Protein AF-A0A2A5S215-F1 (afdb_monomer_lite)

Structure (mmCIF, N/CA/C/O backbone):
data_AF-A0A2A5S215-F1
#
_entry.id   AF-A0A2A5S215-F1
#
loop_
_atom_site.group_PDB
_atom_site.id
_atom_site.type_symbol
_atom_site.label_atom_id
_atom_site.label_alt_id
_atom_site.label_comp_id
_atom_site.label_asym_id
_atom_site.label_entity_id
_atom_site.label_seq_id
_atom_site.pdbx_PDB_ins_code
_atom_site.Cartn_x
_atom_site.Cartn_y
_atom_site.Cartn_z
_atom_site.occupancy
_atom_site.B_iso_or_equiv
_atom_site.auth_seq_id
_atom_site.auth_comp_id
_atom_site.auth_asym_id
_atom_site.auth_atom_id
_atom_site.pdbx_PDB_model_num
ATOM 1 N N . MET A 1 1 ? -14.824 13.005 -10.017 1.00 41.88 1 MET A N 1
ATOM 2 C CA . MET A 1 1 ? -14.964 12.741 -8.569 1.00 41.88 1 MET A CA 1
ATOM 3 C C . MET A 1 1 ? -14.464 11.327 -8.332 1.00 41.88 1 MET A C 1
ATOM 5 O O . MET A 1 1 ? -14.888 10.462 -9.084 1.00 41.88 1 MET A O 1
ATOM 9 N N . SER A 1 2 ? -13.507 11.092 -7.423 1.00 54.88 2 SER A N 1
ATOM 10 C CA . SER A 1 2 ? -13.061 9.715 -7.153 1.00 54.88 2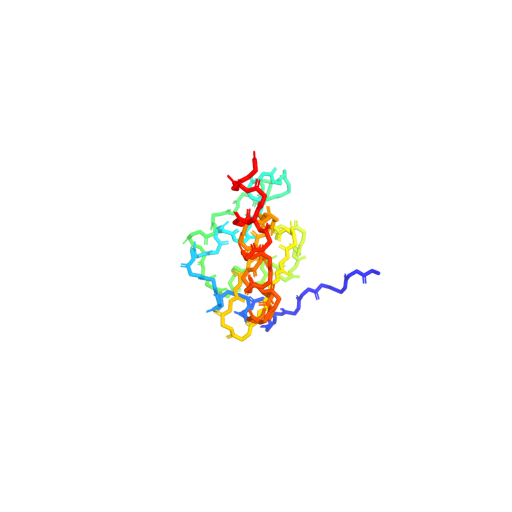 SER A CA 1
ATOM 11 C C . SER A 1 2 ? -14.121 9.022 -6.311 1.00 54.88 2 SER A C 1
ATOM 13 O O . SER A 1 2 ? -14.440 9.515 -5.228 1.00 54.88 2 SER A O 1
ATOM 15 N N . SER A 1 3 ? -14.661 7.915 -6.807 1.00 65.50 3 SER A N 1
ATOM 16 C CA . SER A 1 3 ? -15.531 7.047 -6.022 1.00 65.50 3 SER A CA 1
ATOM 17 C C . SER A 1 3 ? -14.802 6.607 -4.743 1.00 65.50 3 SER A C 1
ATOM 19 O O . SER A 1 3 ? -13.591 6.369 -4.800 1.00 65.50 3 SER A O 1
ATOM 21 N N . PRO A 1 4 ? -15.480 6.555 -3.586 1.00 73.12 4 PRO A N 1
ATOM 22 C CA . PRO A 1 4 ? -14.900 5.962 -2.387 1.00 73.12 4 PRO A CA 1
ATOM 23 C C . PRO A 1 4 ? -14.556 4.491 -2.655 1.00 73.12 4 PRO A C 1
ATOM 25 O O . PRO A 1 4 ? -15.284 3.812 -3.378 1.00 73.12 4 PRO A O 1
ATOM 28 N N . LEU A 1 5 ? -13.435 4.027 -2.097 1.00 81.75 5 LEU A N 1
ATOM 29 C CA . LEU A 1 5 ? -13.002 2.637 -2.233 1.00 81.75 5 LEU A CA 1
ATOM 30 C C . LEU A 1 5 ? -14.006 1.721 -1.532 1.00 81.75 5 LEU A C 1
ATOM 32 O O . LEU A 1 5 ? -14.366 1.946 -0.370 1.00 81.75 5 LEU A O 1
ATOM 36 N N . SER A 1 6 ? -14.430 0.678 -2.234 1.00 88.50 6 SER A N 1
ATOM 37 C CA . SER A 1 6 ? -15.218 -0.400 -1.648 1.00 88.50 6 SER A CA 1
ATOM 38 C C . SER A 1 6 ? -14.404 -1.151 -0.593 1.00 88.50 6 SER A C 1
ATOM 40 O O . SER A 1 6 ? -13.172 -1.169 -0.613 1.00 88.50 6 SER A O 1
ATOM 42 N N . THR A 1 7 ? -15.091 -1.813 0.335 1.00 89.19 7 THR A N 1
ATOM 43 C CA . THR A 1 7 ? -14.433 -2.649 1.347 1.00 89.19 7 THR A CA 1
ATOM 44 C C . THR A 1 7 ? -13.580 -3.750 0.726 1.00 89.19 7 THR A C 1
ATOM 46 O O . THR A 1 7 ? -12.553 -4.112 1.293 1.00 89.19 7 THR A O 1
ATOM 49 N N . ASP A 1 8 ? -13.988 -4.266 -0.433 1.00 89.69 8 ASP A N 1
ATOM 50 C CA . ASP A 1 8 ? -13.282 -5.342 -1.125 1.00 89.69 8 ASP A CA 1
ATOM 51 C C . ASP A 1 8 ? -12.004 -4.831 -1.796 1.00 89.69 8 ASP A C 1
ATOM 53 O O . ASP A 1 8 ? -10.967 -5.480 -1.700 1.00 89.69 8 ASP A O 1
ATOM 57 N N . GLU A 1 9 ? -12.025 -3.625 -2.373 1.00 88.69 9 GLU A N 1
ATOM 58 C CA . GLU A 1 9 ? -10.809 -2.976 -2.882 1.00 8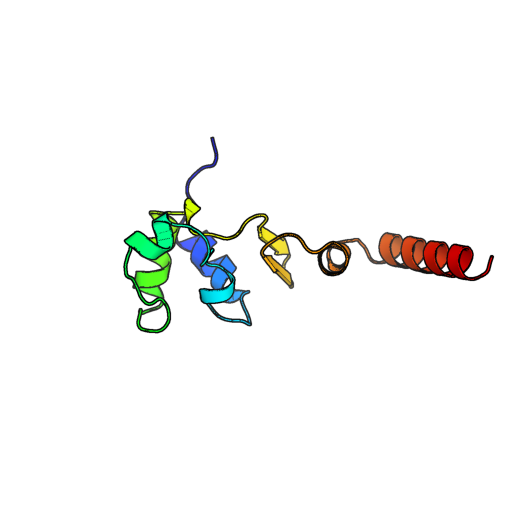8.69 9 GLU A CA 1
ATOM 59 C C . GLU A 1 9 ? -9.819 -2.669 -1.756 1.00 88.69 9 GLU A C 1
ATOM 61 O O . GLU A 1 9 ? -8.622 -2.902 -1.906 1.00 88.69 9 GLU A O 1
ATOM 66 N N . VAL A 1 10 ? -10.301 -2.182 -0.607 1.00 89.69 10 VAL A N 1
ATOM 67 C CA . VAL A 1 10 ? -9.435 -1.916 0.552 1.00 89.69 10 VAL A CA 1
ATOM 68 C C . VAL A 1 10 ? -8.803 -3.209 1.062 1.00 89.69 10 VAL A C 1
ATOM 70 O O . VAL A 1 10 ? -7.597 -3.238 1.295 1.00 89.69 10 VAL A O 1
ATOM 73 N N . LYS A 1 11 ? -9.583 -4.288 1.194 1.00 89.50 11 LYS A N 1
ATOM 74 C CA . LYS A 1 11 ? -9.048 -5.607 1.558 1.00 89.50 11 LYS A CA 1
ATOM 75 C C . LYS A 1 11 ? -8.003 -6.076 0.555 1.00 89.50 11 LYS A C 1
ATOM 77 O O . LYS A 1 11 ? -6.932 -6.492 0.972 1.00 89.50 11 LYS A O 1
ATOM 82 N N . HIS A 1 12 ? -8.276 -5.935 -0.739 1.00 89.31 12 HIS A N 1
ATOM 83 C CA . HIS A 1 12 ? -7.344 -6.343 -1.782 1.00 89.31 12 HIS A CA 1
ATOM 84 C C . HIS A 1 12 ? -6.012 -5.582 -1.718 1.00 89.31 12 HIS A C 1
ATOM 86 O O . HIS A 1 12 ? -4.949 -6.170 -1.894 1.00 89.31 12 HIS A O 1
ATOM 92 N N . ILE A 1 13 ? -6.050 -4.281 -1.419 1.00 89.62 13 ILE A N 1
ATOM 93 C CA . ILE A 1 13 ? -4.835 -3.487 -1.203 1.00 89.62 13 ILE A CA 1
ATOM 94 C C . ILE A 1 13 ? -4.084 -3.985 0.039 1.00 89.62 13 ILE A C 1
ATOM 96 O O . ILE A 1 13 ? -2.871 -4.168 -0.015 1.00 89.62 13 ILE A O 1
ATOM 100 N N . LEU A 1 14 ? -4.789 -4.233 1.146 1.00 87.25 14 LEU A N 1
ATOM 101 C CA . LEU A 1 14 ? -4.180 -4.706 2.393 1.00 87.25 14 LEU A CA 1
ATOM 102 C C . LEU A 1 14 ? -3.569 -6.107 2.260 1.00 87.25 14 LEU A C 1
ATOM 104 O O . LEU A 1 14 ? -2.511 -6.354 2.824 1.00 87.25 14 LEU A O 1
ATOM 108 N N . GLU A 1 15 ? -4.174 -6.999 1.474 1.00 87.44 15 GLU A N 1
ATOM 109 C CA . GLU A 1 15 ? -3.622 -8.326 1.154 1.00 87.44 15 GLU A CA 1
ATO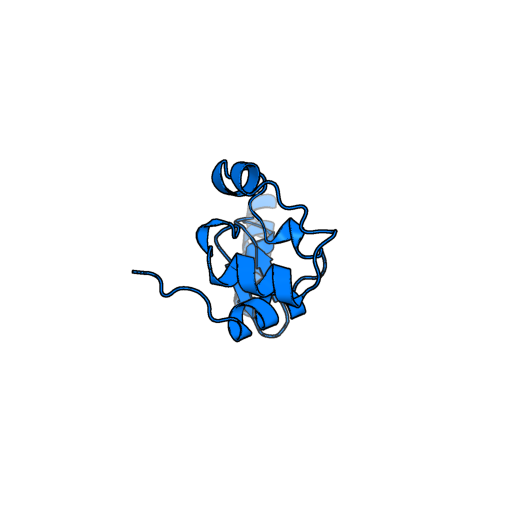M 110 C C . GLU A 1 15 ? -2.264 -8.260 0.442 1.00 87.44 15 GLU A C 1
ATOM 112 O O . GLU A 1 15 ? -1.489 -9.212 0.500 1.00 87.44 15 GLU A O 1
ATOM 117 N N . LYS A 1 16 ? -1.985 -7.156 -0.258 1.00 86.81 16 LYS A N 1
ATOM 118 C CA . LYS A 1 16 ? -0.733 -6.922 -0.991 1.00 86.81 16 LYS A CA 1
ATOM 119 C C . LYS A 1 16 ? 0.260 -6.062 -0.210 1.00 86.81 16 LYS A C 1
ATOM 121 O O . LYS A 1 16 ? 1.305 -5.706 -0.746 1.00 86.81 16 LYS A O 1
ATOM 126 N N . CYS A 1 17 ? -0.089 -5.680 1.011 1.00 85.38 17 CYS A N 1
ATOM 127 C CA . CYS A 1 17 ? 0.688 -4.768 1.824 1.00 85.38 17 CYS A CA 1
ATOM 128 C C . CYS A 1 17 ? 1.586 -5.552 2.783 1.00 85.38 17 CYS A C 1
ATOM 130 O O . CYS A 1 17 ? 1.125 -6.024 3.820 1.00 85.38 17 CYS A O 1
ATOM 132 N N . ASP A 1 18 ? 2.870 -5.665 2.449 1.00 78.81 18 ASP A N 1
ATOM 133 C CA . ASP A 1 18 ? 3.836 -6.411 3.265 1.00 78.81 18 ASP A CA 1
ATOM 134 C C . ASP A 1 18 ? 4.221 -5.657 4.553 1.00 78.81 18 ASP A C 1
ATOM 136 O O . ASP A 1 18 ? 4.389 -6.264 5.608 1.00 78.81 18 ASP A O 1
ATOM 140 N N . ASP A 1 19 ? 4.278 -4.322 4.494 1.00 80.81 19 ASP A N 1
ATOM 141 C CA . ASP A 1 19 ? 4.714 -3.452 5.600 1.00 80.81 19 ASP A CA 1
ATOM 142 C C . ASP A 1 19 ? 3.581 -3.096 6.585 1.00 80.81 19 ASP A C 1
ATOM 144 O O . ASP A 1 19 ? 3.684 -2.151 7.370 1.00 80.81 19 ASP A O 1
ATOM 148 N N . GLY A 1 20 ? 2.461 -3.820 6.521 1.00 81.12 20 GLY A N 1
ATOM 149 C CA . GLY A 1 20 ? 1.293 -3.573 7.361 1.00 81.12 20 GLY A CA 1
ATOM 150 C C . GLY A 1 20 ? 0.542 -2.279 7.029 1.00 81.12 20 GLY A C 1
ATOM 151 O O . GLY A 1 20 ? 0.897 -1.501 6.138 1.00 81.12 20 GLY A O 1
ATOM 152 N N . ILE A 1 21 ? -0.552 -2.049 7.752 1.00 85.69 21 ILE A N 1
ATOM 153 C CA . ILE A 1 21 ? -1.531 -1.009 7.418 1.00 85.69 21 ILE A CA 1
ATOM 154 C C . ILE A 1 21 ? -1.000 0.420 7.578 1.00 85.69 21 ILE A C 1
ATOM 156 O O . ILE A 1 21 ? -1.435 1.321 6.863 1.00 85.69 21 ILE A O 1
ATOM 160 N N . GLU A 1 22 ? -0.028 0.651 8.459 1.00 83.69 22 GLU A N 1
ATOM 161 C CA . GLU A 1 22 ? 0.535 1.985 8.688 1.00 83.69 22 GLU A CA 1
ATOM 162 C C . GLU A 1 22 ? 1.228 2.571 7.453 1.00 83.69 22 GLU A C 1
ATOM 164 O O . GLU A 1 22 ? 1.207 3.787 7.224 1.00 83.69 22 GLU A O 1
ATOM 169 N N . SER A 1 23 ? 1.834 1.708 6.633 1.00 83.81 23 SER A N 1
ATOM 170 C CA . SER A 1 23 ? 2.491 2.116 5.389 1.00 83.81 23 SER A CA 1
ATOM 171 C C . SER A 1 23 ? 1.488 2.722 4.399 1.00 83.81 23 SER A C 1
ATOM 173 O O . SER A 1 23 ? 1.807 3.674 3.680 1.00 83.81 23 SER A O 1
ATOM 175 N N . LEU A 1 24 ? 0.242 2.242 4.445 1.00 88.31 24 LEU A N 1
ATOM 176 C CA . LEU A 1 24 ? -0.872 2.684 3.623 1.00 88.31 24 LEU A CA 1
ATOM 177 C C . LEU A 1 24 ? -1.469 4.015 4.113 1.00 88.31 24 LEU A C 1
ATOM 179 O O . LEU A 1 24 ? -1.940 4.824 3.304 1.00 88.31 24 LEU A O 1
ATOM 183 N N . ILE A 1 25 ? -1.415 4.285 5.419 1.00 88.88 25 ILE A N 1
ATOM 184 C CA . ILE A 1 25 ? -1.991 5.484 6.035 1.00 88.88 25 ILE A CA 1
ATOM 185 C C . ILE A 1 25 ? -1.020 6.672 5.986 1.00 88.88 25 ILE A C 1
ATOM 187 O O . ILE A 1 25 ? 0.183 6.602 6.249 1.00 88.88 25 ILE A O 1
ATOM 191 N N . SER A 1 26 ? -1.549 7.843 5.644 1.00 86.81 26 SER A N 1
ATOM 192 C CA . SER A 1 26 ? -0.818 9.104 5.634 1.00 86.81 26 SER A CA 1
ATOM 193 C C . SER A 1 26 ? -0.708 9.684 7.050 1.00 86.81 26 SER A C 1
ATOM 195 O O . SER A 1 26 ? -1.432 10.619 7.399 1.00 86.81 26 SER A O 1
ATOM 197 N N . ASN A 1 27 ? 0.277 9.228 7.830 1.00 77.69 27 ASN A N 1
ATOM 198 C CA . ASN A 1 27 ? 0.560 9.699 9.205 1.00 77.69 27 ASN A CA 1
ATOM 199 C C . ASN A 1 27 ? 0.815 11.221 9.317 1.00 77.69 27 ASN A C 1
ATOM 201 O O . ASN A 1 27 ? 0.735 11.816 10.394 1.00 77.69 27 ASN A O 1
ATOM 205 N N . ARG A 1 28 ? 1.108 11.893 8.194 1.00 77.62 28 ARG A N 1
ATOM 206 C CA . ARG A 1 28 ? 1.275 13.357 8.117 1.00 77.62 28 ARG A CA 1
ATOM 207 C C . ARG A 1 28 ? -0.046 14.123 7.992 1.00 77.62 28 ARG A C 1
ATOM 209 O O . ARG A 1 28 ? -0.051 15.344 8.137 1.00 77.62 28 ARG A O 1
ATOM 216 N N . ASN A 1 29 ? -1.158 13.445 7.717 1.00 78.62 29 ASN A N 1
ATOM 217 C CA . ASN A 1 29 ? -2.448 14.090 7.513 1.00 78.62 29 ASN A CA 1
ATOM 218 C C . ASN A 1 29 ? -3.048 14.505 8.868 1.00 78.62 29 ASN A C 1
ATOM 220 O O . ASN A 1 29 ? -3.226 13.680 9.764 1.00 78.62 29 ASN A O 1
ATOM 224 N N . ARG A 1 30 ? -3.391 15.792 9.016 1.00 81.31 30 ARG A N 1
ATOM 225 C CA . ARG A 1 30 ? -4.033 16.325 10.230 1.00 81.31 30 ARG A CA 1
ATOM 226 C C . ARG A 1 30 ? -5.342 15.596 10.546 1.00 81.31 30 ARG A C 1
ATOM 228 O O . ARG A 1 30 ? -5.643 15.402 11.716 1.00 81.31 30 ARG A O 1
ATOM 235 N N . PHE A 1 31 ? -6.066 15.160 9.516 1.00 85.00 31 PHE A N 1
ATOM 236 C CA . PHE A 1 31 ? -7.304 14.399 9.657 1.00 85.00 31 PHE A CA 1
ATOM 237 C C . PHE A 1 31 ? -7.078 13.026 10.312 1.00 85.00 31 PHE A C 1
ATOM 239 O O . PHE A 1 31 ? -7.839 12.625 11.186 1.00 85.00 31 PHE A O 1
ATOM 246 N N . VAL A 1 32 ? -5.991 12.335 9.951 1.00 84.19 32 VAL A N 1
ATOM 247 C CA . VAL A 1 32 ? -5.607 11.058 10.581 1.00 84.19 32 VAL A CA 1
ATOM 248 C C . VAL A 1 32 ? -5.291 11.269 12.055 1.00 84.19 32 VAL A C 1
ATOM 250 O O . VAL A 1 32 ? -5.796 10.550 12.906 1.00 84.19 32 VAL A O 1
ATOM 253 N N . LYS A 1 33 ? -4.538 12.325 12.379 1.00 84.00 33 LYS A N 1
ATOM 254 C CA . LYS A 1 33 ? -4.238 12.663 13.777 1.00 84.00 33 LYS A CA 1
ATOM 255 C C . LYS A 1 33 ? -5.490 13.020 14.582 1.00 84.00 33 LYS A C 1
ATOM 257 O O . LYS A 1 33 ? -5.555 12.690 15.757 1.00 84.00 33 LYS A O 1
ATOM 262 N N . SER A 1 34 ? -6.482 13.671 13.970 1.00 85.81 34 SER A N 1
ATOM 263 C CA . SER A 1 34 ? -7.745 13.992 14.649 1.00 85.81 34 SER A CA 1
ATOM 264 C C . SER A 1 34 ? -8.670 12.795 14.849 1.00 85.81 34 SER A C 1
ATOM 266 O O . SER A 1 34 ? -9.541 12.872 15.707 1.00 85.81 34 SER A O 1
ATOM 268 N N . LEU A 1 35 ? -8.499 11.710 14.083 1.00 84.50 35 LEU A N 1
ATOM 269 C CA . LEU A 1 35 ? -9.247 10.471 14.311 1.00 84.50 35 LEU A CA 1
ATOM 270 C C . LEU A 1 35 ? -8.857 9.826 15.649 1.00 84.50 35 LEU A C 1
ATOM 272 O O . LEU A 1 35 ? -9.696 9.165 16.245 1.00 84.50 35 LEU A O 1
ATOM 276 N N . ASN A 1 36 ? -7.630 10.065 16.140 1.00 84.06 36 ASN A N 1
ATOM 277 C CA . ASN A 1 36 ? -7.112 9.505 17.394 1.00 84.06 36 ASN A CA 1
ATOM 278 C C . ASN A 1 36 ? -7.310 7.978 17.478 1.00 84.06 36 ASN A C 1
ATOM 280 O O . ASN A 1 36 ? -7.713 7.439 18.506 1.00 84.06 36 ASN A O 1
ATOM 284 N N . VAL A 1 37 ? -7.072 7.317 16.346 1.00 84.44 37 VAL A N 1
ATOM 285 C CA . VAL A 1 37 ? -7.164 5.871 16.165 1.00 84.44 37 VAL A CA 1
ATOM 286 C C . VAL A 1 37 ? -5.751 5.328 16.039 1.00 84.44 37 VAL A C 1
ATOM 288 O O . VAL A 1 37 ? -4.968 5.851 15.242 1.00 84.44 37 VAL A O 1
ATOM 291 N N . ASP A 1 38 ? -5.458 4.279 16.796 1.00 85.75 38 ASP A N 1
ATOM 292 C CA . ASP A 1 38 ? -4.260 3.471 16.620 1.00 85.75 38 ASP A CA 1
ATOM 293 C C . ASP A 1 38 ? -4.579 2.302 15.682 1.00 85.75 38 ASP A C 1
ATOM 295 O O . ASP A 1 38 ? -5.384 1.439 16.021 1.00 85.75 38 ASP A O 1
ATOM 299 N N . PHE A 1 39 ? -3.999 2.296 14.480 1.00 83.38 39 PHE A N 1
ATOM 300 C CA . PHE A 1 39 ? -4.273 1.258 13.485 1.00 83.38 39 PHE A CA 1
ATOM 301 C C . PHE A 1 39 ? -3.603 -0.086 13.809 1.00 83.38 39 PHE A C 1
ATOM 303 O O . PHE A 1 39 ? -4.011 -1.086 13.217 1.00 83.38 39 PHE A O 1
ATOM 310 N N . GLU A 1 40 ? -2.625 -0.134 14.721 1.00 81.50 40 GLU A N 1
ATOM 311 C CA . GLU A 1 40 ? -2.006 -1.391 15.166 1.00 81.50 40 GLU A CA 1
ATOM 312 C C . GLU A 1 40 ? -2.892 -2.153 16.160 1.00 81.50 40 GLU A C 1
ATOM 314 O O . GLU A 1 40 ? -2.851 -3.383 16.215 1.00 81.50 40 GLU A O 1
ATOM 319 N N . GLU A 1 41 ? -3.733 -1.442 16.914 1.00 87.81 41 GLU A N 1
ATOM 320 C CA . GLU A 1 41 ? -4.642 -2.042 17.900 1.00 87.81 41 GLU A CA 1
ATOM 321 C C . GLU A 1 41 ? -5.994 -2.468 17.304 1.00 87.81 41 GLU A C 1
ATOM 323 O O . GLU A 1 41 ? -6.765 -3.187 17.946 1.00 87.81 41 GLU A O 1
ATOM 328 N N . LEU A 1 42 ? -6.302 -2.041 16.077 1.00 88.69 42 LEU A N 1
ATOM 329 C CA . LEU A 1 42 ? -7.568 -2.359 15.422 1.00 88.69 42 LEU A CA 1
ATOM 330 C C . LEU A 1 42 ? -7.608 -3.776 14.857 1.00 88.69 42 LEU A C 1
ATOM 332 O O . LEU A 1 42 ? -6.639 -4.295 14.299 1.00 88.69 42 LEU A O 1
ATOM 336 N N . SER A 1 43 ? -8.808 -4.359 14.846 1.00 90.12 43 SER A N 1
ATOM 337 C CA . SER A 1 43 ? -9.059 -5.511 13.988 1.00 90.12 43 SER A CA 1
ATOM 338 C C . SER A 1 43 ? -9.022 -5.110 12.507 1.00 90.12 43 SER A C 1
ATOM 340 O O . SER A 1 43 ? -9.396 -3.998 12.121 1.00 90.12 43 SER A O 1
ATOM 342 N N . LEU A 1 44 ? -8.666 -6.064 11.639 1.00 87.06 44 LEU A N 1
ATOM 343 C CA . LEU A 1 44 ? -8.653 -5.858 10.185 1.00 87.06 44 LEU A CA 1
ATOM 344 C C . LEU A 1 44 ? -9.994 -5.312 9.656 1.00 87.06 44 LEU A C 1
ATOM 346 O O . LEU A 1 44 ? -10.017 -4.479 8.754 1.00 87.06 44 LEU A O 1
ATOM 350 N N . SER A 1 45 ? -11.118 -5.755 10.224 1.00 90.06 45 SER A N 1
ATOM 351 C CA . SER A 1 45 ? -12.452 -5.317 9.791 1.00 90.06 45 SER A CA 1
ATOM 352 C C . SER A 1 45 ? -12.731 -3.853 10.143 1.00 90.06 45 SER A C 1
ATOM 354 O O . SER A 1 45 ? -13.293 -3.123 9.325 1.00 90.06 45 SER A O 1
ATOM 356 N N . GLU A 1 46 ? -12.320 -3.408 11.332 1.00 90.75 46 GLU A N 1
ATOM 357 C CA . GLU A 1 46 ? -12.464 -2.014 11.770 1.00 90.75 46 GLU A CA 1
ATOM 358 C C . GLU A 1 46 ? -11.584 -1.090 10.932 1.00 90.75 46 GLU A C 1
ATOM 360 O O . GLU A 1 46 ? -12.059 -0.081 10.409 1.00 90.75 46 GLU A O 1
ATOM 365 N N . ALA A 1 47 ? -10.332 -1.494 10.718 1.00 89.38 47 ALA A N 1
ATOM 366 C CA . ALA A 1 47 ? -9.397 -0.819 9.834 1.00 89.38 47 ALA A CA 1
ATOM 367 C C . ALA A 1 47 ? -9.965 -0.626 8.415 1.00 89.38 47 ALA A C 1
ATOM 369 O O . ALA A 1 47 ? -9.993 0.494 7.897 1.00 89.38 47 ALA A O 1
ATOM 370 N N . VAL A 1 48 ? -10.482 -1.699 7.801 1.00 90.25 48 VAL A N 1
ATO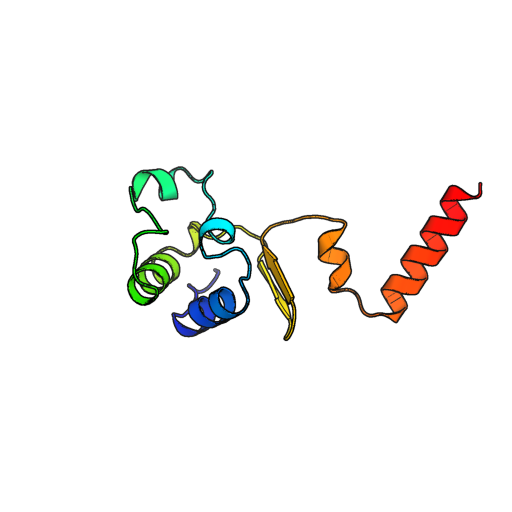M 371 C CA . VAL A 1 48 ? -11.116 -1.652 6.472 1.00 90.25 48 VAL A CA 1
ATOM 372 C C . VAL A 1 48 ? -12.307 -0.692 6.458 1.00 90.25 48 VAL A C 1
ATOM 374 O O . VAL A 1 48 ? -12.450 0.097 5.522 1.00 90.25 48 VAL A O 1
ATOM 377 N N . SER A 1 49 ? -13.148 -0.721 7.497 1.00 90.06 49 SER A N 1
ATOM 378 C CA . SER A 1 49 ? -14.308 0.169 7.607 1.00 90.06 49 SER A CA 1
ATOM 379 C C . SER A 1 49 ? -13.893 1.639 7.686 1.00 90.06 49 SER A C 1
ATOM 381 O O . SER A 1 49 ? -14.451 2.478 6.977 1.00 90.06 49 SER A O 1
ATOM 383 N N . ILE A 1 50 ? -12.891 1.964 8.506 1.00 89.88 50 ILE A N 1
ATOM 384 C CA . ILE A 1 50 ? -12.396 3.339 8.667 1.00 89.88 50 ILE A CA 1
ATOM 385 C C . ILE A 1 50 ? -11.804 3.858 7.357 1.00 89.88 50 ILE A C 1
ATOM 387 O O . ILE A 1 50 ? -12.103 4.987 6.960 1.00 89.88 50 ILE A O 1
ATOM 391 N N . ILE A 1 51 ? -11.011 3.035 6.664 1.00 89.38 51 ILE A N 1
ATOM 392 C CA . ILE A 1 51 ? -10.409 3.390 5.374 1.00 89.38 51 ILE A CA 1
ATOM 393 C C . ILE A 1 51 ? -11.480 3.611 4.302 1.00 89.38 51 ILE A C 1
ATOM 395 O O . ILE A 1 51 ? -11.415 4.607 3.582 1.00 89.38 51 ILE A O 1
ATOM 399 N N . SER A 1 52 ? -12.469 2.719 4.196 1.00 88.44 52 SER A N 1
ATOM 400 C CA . SER A 1 52 ? -13.536 2.833 3.192 1.00 88.44 52 SER A CA 1
ATOM 401 C C . SER A 1 52 ? -14.399 4.083 3.415 1.00 88.44 52 SER A C 1
ATOM 403 O O . SER A 1 52 ? -14.760 4.768 2.457 1.00 88.44 52 SER A O 1
ATOM 405 N N . GLN A 1 53 ? -14.658 4.446 4.676 1.00 88.44 53 GLN A N 1
ATOM 406 C CA . GLN A 1 53 ? -15.370 5.679 5.031 1.00 88.44 53 GLN A CA 1
ATOM 407 C C . GLN A 1 53 ? -14.524 6.941 4.818 1.00 88.44 53 GLN A C 1
ATOM 409 O O . GLN A 1 53 ? -15.071 8.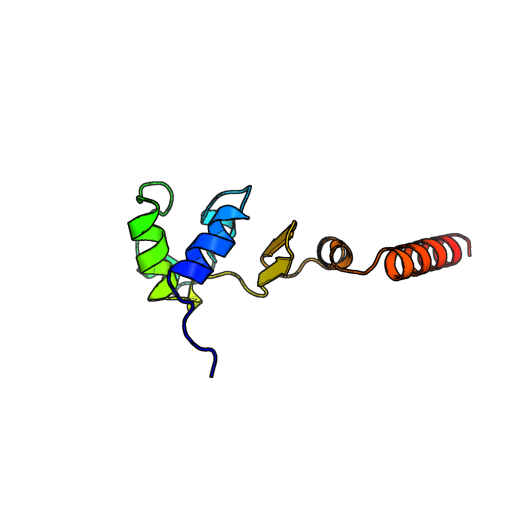012 4.558 1.00 88.44 53 GLN A O 1
ATOM 414 N N . ASN A 1 54 ? -13.197 6.829 4.929 1.00 87.94 54 ASN A N 1
ATOM 415 C CA . ASN A 1 54 ? -12.279 7.962 4.887 1.00 87.94 54 ASN A CA 1
ATOM 416 C C . ASN A 1 54 ? -11.107 7.735 3.917 1.00 87.94 54 ASN A C 1
ATOM 418 O O . ASN A 1 54 ? -9.951 7.792 4.336 1.00 87.94 54 ASN A O 1
ATOM 422 N N . PRO A 1 55 ? -11.336 7.556 2.605 1.00 86.25 55 PRO A N 1
ATOM 423 C CA . PRO A 1 55 ? -10.272 7.249 1.642 1.00 86.25 55 PRO A CA 1
ATOM 424 C C . PRO A 1 55 ? -9.204 8.355 1.509 1.00 86.25 55 PRO A C 1
ATOM 426 O O . PRO A 1 55 ? -8.157 8.143 0.896 1.00 86.25 55 PRO A O 1
ATOM 429 N N . GLN A 1 56 ? -9.438 9.547 2.069 1.00 86.38 56 GLN A N 1
ATOM 430 C CA . GLN A 1 56 ? -8.466 10.640 2.177 1.00 86.38 56 GLN A CA 1
ATOM 431 C C . GLN A 1 56 ? -7.310 10.361 3.151 1.00 86.38 56 GLN A C 1
ATOM 433 O O . GLN A 1 56 ? -6.321 11.097 3.146 1.00 86.38 56 GLN A O 1
ATOM 438 N N . ILE A 1 57 ? -7.431 9.344 4.011 1.00 88.44 57 ILE A N 1
ATOM 439 C CA . ILE A 1 57 ? -6.355 8.958 4.933 1.00 88.44 57 ILE A CA 1
ATOM 440 C C . ILE A 1 57 ? -5.252 8.170 4.241 1.00 88.44 57 ILE A C 1
ATOM 442 O O . ILE A 1 57 ? -4.151 8.086 4.772 1.00 88.44 57 ILE A O 1
ATOM 446 N N . LEU A 1 58 ? -5.532 7.619 3.063 1.00 88.88 58 LEU A N 1
ATOM 447 C CA . LEU A 1 58 ? -4.590 6.821 2.299 1.00 88.88 58 LEU A CA 1
ATOM 448 C C . LEU A 1 58 ? -3.495 7.692 1.682 1.00 88.88 58 LEU A C 1
ATOM 450 O O . LEU A 1 58 ? -3.759 8.781 1.160 1.00 88.88 58 LEU A O 1
ATOM 454 N N . ARG A 1 59 ? -2.260 7.192 1.693 1.00 89.00 59 ARG A N 1
ATOM 455 C CA . ARG A 1 59 ? -1.169 7.780 0.910 1.00 89.00 59 ARG A CA 1
ATOM 456 C C . ARG A 1 59 ? -1.467 7.614 -0.577 1.00 89.00 59 ARG A C 1
ATOM 458 O O . ARG A 1 59 ? -2.029 6.614 -1.002 1.00 89.00 59 ARG A O 1
ATOM 465 N N . ARG A 1 60 ? -1.101 8.616 -1.374 1.00 88.38 60 ARG A N 1
ATOM 466 C CA . ARG A 1 60 ? -1.312 8.637 -2.827 1.00 88.38 60 ARG A CA 1
ATOM 467 C C . ARG A 1 60 ? -0.005 9.022 -3.534 1.00 88.38 60 ARG A C 1
ATOM 469 O O . ARG A 1 60 ? 0.742 9.817 -2.960 1.00 88.38 60 ARG A O 1
ATOM 476 N N . PRO A 1 61 ? 0.249 8.547 -4.768 1.00 89.81 61 PRO A N 1
ATOM 477 C CA . PRO A 1 61 ? -0.541 7.568 -5.534 1.00 89.81 61 PRO A CA 1
ATOM 478 C C . PRO A 1 61 ? -0.471 6.147 -4.945 1.00 89.81 61 PRO A C 1
ATOM 480 O O . PRO A 1 61 ? 0.453 5.844 -4.205 1.00 89.81 61 PRO A O 1
ATOM 483 N N . ILE A 1 62 ? -1.452 5.294 -5.254 1.00 89.69 62 ILE A N 1
ATOM 484 C CA . ILE A 1 62 ? -1.404 3.848 -4.974 1.00 89.69 62 ILE A CA 1
ATOM 485 C C . ILE A 1 62 ? -1.420 3.150 -6.325 1.00 89.69 62 ILE A C 1
ATOM 487 O O . ILE A 1 62 ? -2.325 3.392 -7.125 1.00 89.69 62 ILE A O 1
ATOM 491 N N . ILE A 1 63 ? -0.411 2.330 -6.588 1.00 90.19 63 ILE A N 1
ATOM 492 C CA . ILE A 1 63 ? -0.259 1.597 -7.843 1.00 90.19 63 ILE A CA 1
ATOM 493 C C . ILE A 1 63 ? -0.162 0.124 -7.485 1.00 90.19 63 ILE A C 1
ATOM 495 O O . ILE A 1 63 ? 0.676 -0.253 -6.670 1.00 90.19 63 ILE A O 1
ATOM 499 N N . LEU A 1 64 ? -1.027 -0.694 -8.076 1.00 88.44 64 LEU A N 1
ATOM 500 C CA . LEU A 1 64 ? -1.058 -2.128 -7.829 1.00 88.44 64 LEU A CA 1
ATOM 501 C C . LEU A 1 64 ? -1.045 -2.905 -9.150 1.00 88.44 64 LEU A C 1
ATOM 503 O O . LEU A 1 64 ? -1.675 -2.498 -10.125 1.00 88.44 64 LEU A O 1
ATOM 507 N N . ASP A 1 65 ? -0.316 -4.015 -9.163 1.00 86.94 65 ASP A N 1
ATOM 508 C CA . ASP A 1 65 ? -0.412 -5.086 -10.154 1.00 86.94 65 ASP A CA 1
ATOM 509 C C . ASP A 1 65 ? -0.643 -6.425 -9.421 1.00 86.94 65 ASP A C 1
ATOM 511 O O . ASP A 1 65 ? -0.738 -6.462 -8.193 1.00 86.94 65 ASP A O 1
ATOM 515 N N . ASP A 1 66 ? -0.733 -7.545 -10.142 1.00 83.62 66 ASP A N 1
ATOM 516 C CA . ASP A 1 66 ? -0.992 -8.862 -9.531 1.00 83.62 66 ASP A CA 1
ATOM 517 C C . ASP A 1 66 ? 0.021 -9.253 -8.432 1.00 83.62 66 ASP A C 1
ATOM 519 O O . ASP A 1 66 ? -0.272 -10.083 -7.561 1.00 83.62 66 ASP A O 1
ATOM 523 N N . LYS A 1 67 ? 1.234 -8.693 -8.482 1.00 80.94 67 LYS A N 1
ATOM 524 C CA . LYS A 1 67 ? 2.398 -9.078 -7.673 1.00 80.94 67 LYS A CA 1
ATOM 525 C C . LYS A 1 67 ? 2.977 -7.943 -6.836 1.00 80.94 67 LYS A C 1
ATOM 527 O O . LYS A 1 67 ? 3.838 -8.221 -6.009 1.00 80.94 67 LYS A O 1
ATOM 532 N N . ARG A 1 68 ? 2.598 -6.694 -7.088 1.00 84.44 68 ARG A N 1
ATOM 533 C CA . ARG A 1 68 ? 3.271 -5.512 -6.551 1.00 84.44 68 ARG A CA 1
ATOM 534 C C . ARG A 1 68 ? 2.261 -4.481 -6.109 1.00 84.44 68 ARG A C 1
ATOM 536 O O . ARG A 1 68 ? 1.298 -4.201 -6.816 1.00 84.44 68 ARG A O 1
ATOM 543 N N . LEU A 1 69 ? 2.560 -3.859 -4.983 1.00 89.56 69 LEU A N 1
ATOM 544 C CA . LEU A 1 69 ? 1.874 -2.693 -4.464 1.00 89.56 69 LEU A CA 1
ATOM 545 C C . LEU A 1 69 ? 2.931 -1.620 -4.213 1.00 89.56 69 LEU A C 1
ATOM 547 O O . LEU A 1 69 ? 3.912 -1.873 -3.525 1.00 89.56 69 LEU A O 1
ATOM 551 N N . HIS A 1 70 ? 2.733 -0.427 -4.764 1.00 89.88 70 HIS A N 1
ATOM 552 C CA . HIS A 1 70 ? 3.502 0.754 -4.390 1.00 89.88 70 HIS A CA 1
ATOM 553 C C . HIS A 1 70 ? 2.578 1.834 -3.862 1.00 89.88 70 HIS A C 1
ATOM 555 O O . HIS A 1 70 ? 1.531 2.141 -4.442 1.00 89.88 70 HIS A O 1
ATOM 561 N N . ILE A 1 71 ? 3.011 2.424 -2.755 1.00 90.00 71 ILE A N 1
ATOM 562 C CA . ILE A 1 71 ? 2.278 3.432 -2.010 1.00 90.00 71 ILE A CA 1
ATOM 563 C C . ILE A 1 71 ? 3.138 4.694 -1.950 1.00 90.00 71 ILE A C 1
ATOM 565 O O . ILE A 1 71 ? 4.238 4.701 -1.407 1.00 90.00 71 ILE A O 1
ATOM 569 N N . GLY A 1 72 ? 2.605 5.794 -2.470 1.00 87.56 72 GLY A N 1
ATOM 570 C CA . GLY A 1 72 ? 3.341 7.038 -2.644 1.00 87.56 72 GLY A CA 1
ATOM 571 C C . GLY A 1 72 ? 4.138 7.076 -3.948 1.00 87.56 72 GLY A C 1
ATOM 572 O O . GLY A 1 72 ? 4.009 6.220 -4.819 1.00 87.56 72 GLY A O 1
ATOM 573 N N . TYR A 1 73 ? 4.925 8.138 -4.104 1.00 86.25 73 TYR A N 1
ATOM 574 C CA . TYR A 1 73 ? 5.785 8.328 -5.265 1.00 86.25 73 TYR A CA 1
ATOM 575 C C . TYR A 1 73 ? 7.244 8.162 -4.853 1.00 86.25 73 TYR A C 1
ATOM 577 O O . TYR A 1 73 ? 7.758 8.944 -4.052 1.00 86.25 73 TYR A O 1
ATOM 585 N N . ASN A 1 74 ? 7.899 7.170 -5.443 1.00 88.06 74 ASN A N 1
ATOM 586 C CA . ASN A 1 74 ? 9.345 7.028 -5.469 1.00 88.06 74 ASN A CA 1
ATOM 587 C C . ASN A 1 74 ? 9.734 6.693 -6.916 1.00 88.06 74 ASN A C 1
ATOM 589 O O . ASN A 1 74 ? 9.215 5.741 -7.500 1.00 88.06 74 ASN A O 1
ATOM 593 N N . GLU A 1 75 ? 10.599 7.520 -7.507 1.00 85.88 75 GLU A N 1
ATOM 594 C CA . GLU A 1 75 ? 10.973 7.429 -8.921 1.00 85.88 75 GLU A CA 1
ATOM 595 C C . GLU A 1 75 ? 11.732 6.140 -9.259 1.00 85.88 75 GLU A C 1
ATOM 597 O O . GLU A 1 75 ? 11.577 5.612 -10.357 1.00 85.88 75 GLU A O 1
ATOM 602 N N . GLU A 1 76 ? 12.537 5.608 -8.344 1.00 84.75 76 GLU A N 1
ATOM 603 C CA . GLU A 1 76 ? 13.279 4.368 -8.589 1.00 84.75 76 GLU A CA 1
ATOM 604 C C . GLU A 1 76 ? 12.367 3.148 -8.457 1.00 84.75 76 GLU A C 1
ATOM 606 O O . GLU A 1 76 ? 12.368 2.250 -9.299 1.00 84.75 76 GLU A O 1
ATOM 611 N N . GLU A 1 77 ? 11.531 3.153 -7.425 1.00 85.06 77 GLU A N 1
ATOM 612 C CA . GLU A 1 77 ? 10.584 2.088 -7.111 1.00 85.06 77 GLU A CA 1
ATOM 613 C C . GLU A 1 77 ? 9.489 1.932 -8.176 1.00 85.06 77 GLU A C 1
ATOM 615 O O . GLU A 1 77 ? 9.203 0.822 -8.628 1.00 85.06 77 GLU A O 1
ATOM 620 N N . ILE A 1 78 ? 8.916 3.040 -8.659 1.00 87.38 78 ILE A N 1
ATOM 621 C CA . ILE A 1 78 ? 7.830 3.005 -9.650 1.00 87.38 78 ILE A CA 1
ATOM 622 C C . ILE A 1 78 ? 8.270 2.389 -10.991 1.00 87.38 78 ILE A C 1
ATOM 624 O O . ILE A 1 78 ? 7.445 1.826 -11.716 1.00 87.38 78 ILE A O 1
ATOM 628 N N . ARG A 1 79 ? 9.575 2.396 -11.309 1.00 85.69 79 ARG A N 1
ATOM 629 C CA . ARG A 1 79 ? 10.125 1.733 -12.509 1.00 85.69 79 ARG A CA 1
ATOM 630 C C . ARG A 1 79 ? 9.940 0.216 -12.477 1.00 85.69 79 ARG A C 1
ATOM 632 O O . ARG A 1 79 ? 10.013 -0.427 -13.527 1.00 85.69 79 ARG A O 1
ATOM 639 N N . ALA A 1 80 ? 9.644 -0.377 -11.317 1.00 84.6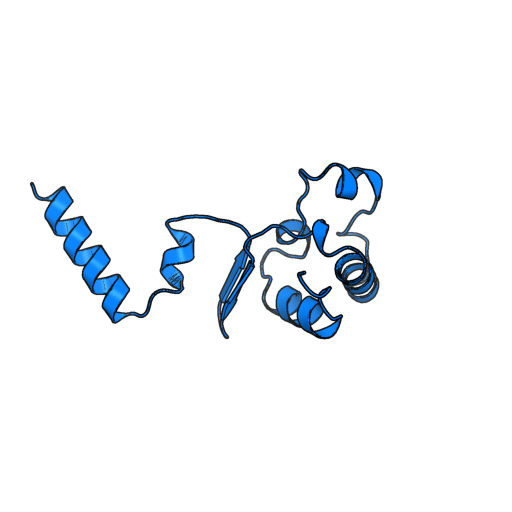9 80 ALA A N 1
ATOM 640 C CA . ALA A 1 80 ? 9.300 -1.791 -11.216 1.00 84.69 80 ALA A CA 1
ATOM 641 C C . ALA A 1 80 ? 8.086 -2.155 -12.089 1.00 84.69 80 ALA A C 1
ATOM 643 O O . ALA A 1 80 ? 8.074 -3.247 -12.667 1.00 84.69 80 ALA A O 1
ATOM 644 N N . PHE A 1 81 ? 7.114 -1.248 -12.249 1.00 86.38 81 PHE A N 1
ATOM 645 C CA . PHE A 1 81 ? 5.922 -1.459 -13.082 1.00 86.38 81 PHE A CA 1
ATOM 646 C C . PHE A 1 81 ? 6.188 -1.366 -14.586 1.00 86.38 81 PHE A C 1
ATOM 648 O O . PHE A 1 81 ? 5.336 -1.764 -15.380 1.00 86.38 81 PHE A O 1
ATOM 655 N N . LEU A 1 82 ? 7.364 -0.891 -15.008 1.00 86.56 82 LEU A N 1
ATOM 656 C CA . LEU A 1 82 ? 7.703 -0.868 -16.424 1.00 86.56 82 LEU A CA 1
ATOM 657 C C . LEU A 1 82 ? 7.882 -2.302 -16.962 1.00 86.56 82 LEU A C 1
ATOM 659 O O . LEU A 1 82 ? 8.531 -3.147 -16.319 1.00 86.56 82 LEU A O 1
ATOM 663 N N . PRO A 1 83 ? 7.363 -2.591 -18.173 1.00 88.94 83 PRO A N 1
ATOM 664 C CA . PRO A 1 83 ? 7.639 -3.836 -18.876 1.00 88.94 83 PRO A CA 1
ATOM 665 C C . PRO A 1 83 ? 9.143 -4.134 -18.954 1.00 88.94 83 PRO A C 1
ATOM 667 O O . PRO A 1 83 ? 9.974 -3.227 -19.042 1.00 88.94 83 PRO A O 1
ATOM 670 N N . ARG A 1 84 ? 9.518 -5.423 -18.942 1.00 85.94 84 ARG A N 1
ATOM 671 C CA . ARG A 1 84 ? 10.937 -5.843 -18.918 1.00 85.94 84 ARG A CA 1
ATOM 672 C C . ARG A 1 84 ? 11.768 -5.204 -20.034 1.00 85.94 84 ARG A C 1
ATOM 674 O O . ARG A 1 84 ? 12.889 -4.793 -19.770 1.00 85.94 84 ARG A O 1
ATOM 681 N N . ASN A 1 85 ? 11.228 -5.121 -21.249 1.00 88.44 85 ASN A N 1
ATOM 682 C CA . ASN A 1 85 ? 11.908 -4.528 -22.402 1.00 88.44 85 ASN A CA 1
ATOM 683 C C . ASN A 1 85 ? 12.205 -3.036 -22.200 1.00 88.44 85 ASN A C 1
ATOM 685 O O . ASN A 1 85 ? 13.304 -2.597 -22.514 1.00 88.44 85 ASN A O 1
ATOM 689 N N . VAL A 1 86 ? 11.264 -2.278 -21.629 1.00 87.75 86 VAL A N 1
ATOM 690 C CA . VAL A 1 86 ? 11.458 -0.849 -21.339 1.00 87.75 86 VAL A CA 1
ATOM 691 C C . VAL A 1 86 ? 12.546 -0.668 -20.280 1.00 87.75 86 VAL A C 1
ATOM 693 O O . VAL A 1 86 ? 13.440 0.151 -20.453 1.00 87.75 86 VAL A O 1
ATOM 696 N N . ARG A 1 87 ? 12.544 -1.503 -19.234 1.00 84.06 87 ARG A N 1
ATOM 697 C CA . ARG A 1 87 ? 13.551 -1.443 -18.165 1.00 84.06 87 ARG A CA 1
ATOM 698 C C . ARG A 1 87 ? 14.972 -1.736 -18.653 1.00 84.06 87 ARG A C 1
ATOM 700 O O . ARG A 1 87 ? 15.915 -1.112 -18.182 1.00 84.06 87 ARG A O 1
ATOM 707 N N . VAL A 1 88 ? 15.138 -2.689 -19.575 1.00 85.19 88 VAL A N 1
ATOM 708 C CA . VAL A 1 88 ? 16.452 -2.988 -20.176 1.00 85.19 88 VAL A CA 1
ATOM 709 C C . VAL A 1 88 ? 16.956 -1.785 -20.971 1.00 85.19 88 VAL A C 1
ATOM 711 O O . VAL A 1 88 ? 18.090 -1.370 -20.765 1.00 85.19 88 VAL A O 1
ATOM 714 N N . LEU A 1 89 ? 16.096 -1.174 -21.794 1.00 85.69 89 LEU A N 1
ATOM 715 C CA . LEU A 1 89 ? 16.450 0.015 -22.573 1.00 85.69 89 LEU A CA 1
ATOM 716 C C . LEU A 1 89 ? 16.839 1.207 -21.687 1.00 85.69 89 LEU A C 1
ATOM 718 O O . LEU A 1 89 ? 17.831 1.869 -21.979 1.00 85.69 89 LEU A O 1
ATOM 722 N N . GLU A 1 90 ? 16.104 1.469 -20.600 1.00 81.56 90 GLU A N 1
ATOM 723 C CA . GLU A 1 90 ? 16.475 2.532 -19.654 1.00 81.56 90 GLU A CA 1
ATOM 724 C C . GLU A 1 90 ? 17.814 2.252 -18.971 1.00 81.56 90 GLU A C 1
ATOM 726 O O . GLU A 1 90 ? 18.658 3.141 -18.894 1.00 81.56 90 GLU A O 1
ATOM 731 N N . ASN A 1 91 ? 18.043 1.016 -18.519 1.00 80.06 91 ASN A N 1
ATOM 732 C CA . ASN A 1 91 ? 19.292 0.639 -17.860 1.00 80.06 91 ASN A CA 1
ATOM 733 C C . ASN A 1 91 ? 20.496 0.728 -18.805 1.00 80.06 91 ASN A C 1
ATOM 735 O O . ASN A 1 91 ? 21.562 1.189 -18.400 1.00 80.06 91 ASN A O 1
ATOM 739 N N . ASP A 1 92 ? 20.337 0.302 -20.058 1.00 79.56 92 ASP A N 1
ATOM 740 C CA . ASP A 1 92 ? 21.391 0.401 -21.066 1.00 79.56 92 ASP A CA 1
ATOM 741 C C . ASP A 1 92 ? 21.654 1.866 -21.447 1.00 79.56 92 ASP A C 1
ATOM 743 O O . ASP A 1 92 ? 22.808 2.277 -21.555 1.00 79.56 92 ASP A O 1
ATOM 747 N N . GLY A 1 93 ? 20.604 2.686 -21.555 1.00 77.12 93 GLY A N 1
ATOM 748 C CA . GLY A 1 93 ? 20.725 4.131 -21.750 1.00 77.12 93 GLY A CA 1
ATOM 749 C C . GLY A 1 93 ? 21.432 4.844 -20.591 1.00 77.12 93 GLY A C 1
ATOM 750 O O . GLY A 1 93 ? 22.277 5.702 -20.834 1.00 77.12 93 GLY A O 1
ATOM 751 N N . LEU A 1 94 ? 21.138 4.476 -19.340 1.00 76.31 94 LEU A N 1
ATOM 752 C CA . LEU A 1 94 ? 21.817 5.008 -18.150 1.00 76.31 94 LEU A CA 1
ATOM 753 C C . LEU A 1 94 ? 23.310 4.663 -18.160 1.00 76.31 94 LEU A C 1
ATOM 755 O O . LEU A 1 94 ? 24.141 5.559 -18.045 1.00 76.31 94 LEU A O 1
ATOM 759 N N . ARG A 1 95 ? 23.655 3.397 -18.426 1.00 77.69 95 ARG A N 1
ATOM 760 C CA . ARG A 1 95 ? 25.054 2.947 -18.544 1.00 77.69 95 ARG A CA 1
ATOM 761 C C . ARG A 1 95 ? 25.840 3.713 -19.603 1.00 77.69 95 ARG A C 1
ATOM 763 O O . ARG A 1 95 ? 27.018 3.982 -19.407 1.00 77.69 95 ARG A O 1
ATOM 770 N N . LEU A 1 96 ? 25.203 4.049 -20.725 1.00 72.75 96 LEU A N 1
ATOM 771 C CA . LEU A 1 96 ? 25.831 4.841 -21.784 1.00 72.75 96 LEU A CA 1
ATOM 772 C C . LEU A 1 96 ? 26.097 6.288 -21.351 1.00 72.75 96 LEU A C 1
ATOM 774 O O . LEU A 1 96 ? 27.099 6.856 -21.769 1.00 72.75 96 LEU A O 1
ATOM 778 N N . ARG A 1 97 ? 25.226 6.884 -20.525 1.00 73.31 97 ARG A N 1
ATOM 779 C CA . ARG A 1 97 ? 25.413 8.247 -19.997 1.00 73.31 97 ARG A CA 1
ATOM 780 C C . ARG A 1 97 ? 26.522 8.310 -18.954 1.00 73.31 97 ARG A C 1
ATOM 782 O O . ARG A 1 97 ? 27.262 9.280 -18.952 1.00 73.31 97 ARG A O 1
ATOM 789 N N . ASP A 1 98 ? 26.648 7.278 -18.125 1.00 77.81 98 ASP A N 1
ATOM 790 C CA . ASP A 1 98 ? 27.693 7.196 -17.096 1.00 77.81 98 ASP A CA 1
ATOM 791 C C . ASP A 1 98 ? 29.088 6.891 -17.681 1.00 77.81 98 ASP A C 1
ATOM 793 O O . ASP A 1 98 ? 30.098 7.025 -16.993 1.00 77.81 98 ASP A O 1
ATOM 797 N N . ALA A 1 99 ? 29.152 6.455 -18.944 1.00 69.38 99 ALA A N 1
ATOM 798 C CA . ALA A 1 99 ? 30.387 6.113 -19.648 1.00 69.38 99 ALA A CA 1
ATOM 799 C C . ALA A 1 99 ? 31.011 7.281 -20.444 1.00 69.38 99 ALA A C 1
ATOM 801 O O . ALA A 1 99 ? 32.051 7.079 -21.078 1.00 69.38 99 ALA A O 1
ATOM 802 N N . ILE A 1 100 ? 30.385 8.465 -20.445 1.00 63.16 100 ILE A N 1
ATOM 803 C CA . ILE A 1 100 ? 30.834 9.691 -21.134 1.00 63.16 100 ILE A CA 1
ATOM 804 C C . ILE A 1 100 ? 31.246 10.727 -20.090 1.00 63.16 100 ILE A C 1
ATOM 806 O O . ILE A 1 100 ? 32.315 11.347 -20.285 1.00 63.16 100 ILE A O 1
#

Sequence (100 aa):
MSSPLSTDEVKHILEKCDDGIESLISNRNRFVKSLNVDFEELSLSEAVSIISQNPQILRRPIILDDKRLHIGYNEEEIRAFLPRNVRVLENDGLRLRDAI

InterPro domains:
  IPR006660 Arsenate reductase-like [PF03960] (10-81)
  IPR006660 Arsenate reductase-like [PS51353] (1-99)
  IPR006660 Arsenate reductase-like [PTHR30041] (2-84)
  IPR036249 Thioredoxin-like superfamily [SSF52833] (3-90)

pLDDT: mean 84.16, std 7.45, range [41.88, 90.75]

Radius of gyration: 17.24 Å; chains: 1; bounding box: 46×25×40 Å

Organism: NCBI:txid1364

Foldseek 3Di:
DDQQDDLVNLVVLQVQDPPHDVLFFDPVDPVVVVVVDDPVPDDPSVSSVVCSVCVVRTADDWDDDPRDIDGHDDPVVVCVPPDPVVNVVVVVVVVVVVVD

Secondary structure (DSSP, 8-state):
-PPPPPHHHHHHHHHT-TT-HHHHB-TT-HHHHHHT--TTTS-HHHHHHHHHH-GGGB-S-EEE-SS-EEES--HHHHGGGS-HHHHHHHHHHHHHHHT-